Protein AF-A0AAD9J696-F1 (afdb_monomer_lite)

Organism: NCBI:txid53620

InterPro domains:
  IPR011042 Six-bladed beta-propeller, TolB-like [G3DSA:2.120.10.30] (118-159)
  IPR026823 Complement Clr-like EGF domain [PF12662] (11-29)

Radius of gyration: 20.56 Å; chains: 1; bounding box: 48×26×66 Å

Sequence (159 aa):
MCVSSYGGLPKCVCAAGYQLQVDGRSCVDDGKYPTPMFVYSIGTALCRFPGNLPDMNLNDVTLDTQCFLTNRRAVLALGANIRENTLYFAENATKTISKVKLSRGESPEIIIGGTGVVEDRGIRPRIERSSLDGTGRQVFVLDDLGSPIHLSIDYLTDR

Secondary structure (DSSP, 8-state):
-EEE-TTS-EEE-PPTTEEE-TTSS-EEE-SBPPSSEEEEEETTEEEEEETTGGGS-GGG--HHHHEEE-S-S-EEEEEEETTTTEEEEEETTTTEEEEEESBTT---EEEE------SSS-SS--EEE--TTS-S-EEEE-SS-S--------TT---

Structure (mmCIF, N/CA/C/O backbone):
data_AF-A0AAD9J696-F1
#
_entry.id   AF-A0AAD9J696-F1
#
loop_
_atom_site.group_PDB
_atom_site.id
_atom_site.type_symbol
_atom_site.label_atom_id
_atom_site.label_alt_id
_atom_site.label_comp_id
_atom_site.label_asym_id
_atom_site.label_entity_id
_atom_site.label_seq_id
_atom_site.pdbx_PDB_ins_code
_atom_site.Cartn_x
_atom_site.Cartn_y
_atom_site.Cartn_z
_atom_site.occupancy
_atom_site.B_iso_or_equiv
_atom_site.auth_seq_id
_atom_site.auth_comp_id
_atom_site.auth_asym_id
_atom_site.auth_atom_id
_atom_site.pdbx_PDB_model_num
ATOM 1 N N . MET A 1 1 ? 14.526 -3.611 -23.878 1.00 86.81 1 MET A N 1
ATOM 2 C CA . MET A 1 1 ? 14.926 -4.946 -24.390 1.00 86.81 1 MET A CA 1
ATOM 3 C C . MET A 1 1 ? 14.518 -5.074 -25.855 1.00 86.81 1 MET A C 1
ATOM 5 O O . MET A 1 1 ? 13.557 -4.430 -26.255 1.00 86.81 1 MET A O 1
ATOM 9 N N . CYS A 1 2 ? 15.255 -5.838 -26.664 1.00 89.69 2 CYS A N 1
ATOM 10 C CA . CYS A 1 2 ? 14.939 -6.067 -28.079 1.00 89.69 2 CYS A CA 1
ATOM 11 C C . CYS A 1 2 ? 14.346 -7.468 -28.243 1.00 89.69 2 CYS A C 1
ATOM 13 O O . CYS A 1 2 ? 14.911 -8.427 -27.722 1.00 89.69 2 CYS A O 1
ATOM 15 N N . VAL A 1 3 ? 13.213 -7.577 -28.932 1.00 91.81 3 VAL A N 1
ATOM 16 C CA . VAL A 1 3 ? 12.521 -8.843 -29.195 1.00 91.81 3 VAL A CA 1
ATOM 17 C C . VAL A 1 3 ? 12.201 -8.971 -30.680 1.00 91.81 3 VAL A C 1
ATOM 19 O O . VAL A 1 3 ? 11.944 -7.978 -31.363 1.00 91.81 3 VAL A O 1
ATOM 22 N N . SER A 1 4 ? 12.205 -10.200 -31.183 1.00 88.06 4 SER A N 1
ATOM 23 C CA . SER A 1 4 ? 11.824 -10.499 -32.563 1.00 88.06 4 SER A CA 1
ATOM 24 C C . SER A 1 4 ? 10.301 -10.483 -32.697 1.00 88.06 4 SER A C 1
ATOM 26 O O . SER A 1 4 ? 9.604 -11.171 -31.953 1.00 88.06 4 SER A O 1
ATOM 28 N N . SER A 1 5 ? 9.770 -9.697 -33.634 1.00 84.44 5 SER A N 1
ATOM 29 C CA . SER A 1 5 ? 8.338 -9.699 -33.968 1.00 84.44 5 SER A CA 1
ATOM 30 C C . SER A 1 5 ? 7.999 -10.820 -34.964 1.00 84.44 5 SER A C 1
ATOM 32 O O . SER A 1 5 ? 8.883 -11.315 -35.660 1.00 84.44 5 SER A O 1
ATOM 34 N N . TYR A 1 6 ? 6.714 -11.172 -35.104 1.00 78.56 6 TYR A N 1
ATOM 35 C CA . TYR A 1 6 ? 6.216 -12.192 -36.049 1.00 78.56 6 TYR A CA 1
ATOM 36 C C . TYR A 1 6 ? 6.631 -11.951 -37.517 1.00 78.56 6 TYR A C 1
ATOM 38 O O . TYR A 1 6 ? 6.648 -12.887 -38.307 1.00 78.56 6 TYR A O 1
ATOM 46 N N . GLY A 1 7 ? 7.002 -10.718 -37.882 1.00 80.38 7 GLY A N 1
ATOM 47 C CA . GLY A 1 7 ? 7.526 -10.362 -39.208 1.00 80.38 7 GLY A CA 1
ATOM 48 C C . GLY A 1 7 ? 9.054 -10.421 -39.352 1.00 80.38 7 GLY A C 1
ATOM 49 O O . GLY A 1 7 ? 9.579 -9.895 -40.326 1.00 80.38 7 GLY A O 1
ATOM 50 N N . GLY A 1 8 ? 9.787 -10.959 -38.370 1.00 82.12 8 GLY A N 1
ATOM 51 C CA . GLY A 1 8 ? 11.255 -11.062 -38.389 1.00 82.12 8 GLY A CA 1
ATOM 52 C C . GLY A 1 8 ? 12.011 -9.756 -38.109 1.00 82.12 8 GLY A C 1
ATOM 53 O O . GLY A 1 8 ? 13.226 -9.777 -37.929 1.00 82.12 8 GLY A O 1
ATOM 54 N N . LEU A 1 9 ? 11.311 -8.620 -38.025 1.00 85.62 9 LEU A N 1
ATOM 55 C CA . LEU A 1 9 ? 11.912 -7.334 -37.674 1.00 85.62 9 LEU A CA 1
ATOM 56 C C . LEU A 1 9 ? 12.089 -7.194 -36.150 1.00 85.62 9 LEU A C 1
ATOM 58 O O . LEU A 1 9 ? 11.182 -7.565 -35.389 1.00 85.62 9 LEU A O 1
ATOM 62 N N . PRO A 1 10 ? 13.223 -6.633 -35.690 1.00 89.56 10 PRO A N 1
ATOM 63 C CA . PRO A 1 10 ? 13.452 -6.368 -34.276 1.00 89.56 10 PRO A CA 1
ATOM 64 C C . PRO A 1 10 ? 12.546 -5.236 -33.778 1.00 89.56 10 PRO A C 1
ATOM 66 O O . PRO A 1 10 ? 12.386 -4.211 -34.441 1.00 89.56 10 PRO A O 1
ATOM 69 N N . LYS A 1 11 ? 11.977 -5.403 -32.581 1.00 91.75 11 LYS A N 1
ATOM 70 C CA . LYS A 1 11 ? 11.170 -4.391 -31.891 1.00 91.75 11 LYS A CA 1
ATOM 71 C C . LYS A 1 11 ? 11.678 -4.195 -30.467 1.00 91.75 11 LYS A C 1
ATOM 73 O O . LYS A 1 11 ? 11.946 -5.162 -29.756 1.00 91.75 11 LYS A O 1
ATOM 78 N N . CYS A 1 12 ? 11.767 -2.946 -30.019 1.00 92.62 12 CYS A N 1
ATOM 79 C CA . CYS A 1 12 ? 12.036 -2.660 -28.616 1.00 92.62 12 CYS A CA 1
ATOM 80 C C . CYS A 1 12 ? 10.760 -2.801 -27.781 1.00 92.62 12 CYS A C 1
ATOM 82 O O . CYS A 1 12 ? 9.686 -2.335 -28.162 1.00 92.62 12 CYS A O 1
ATOM 84 N N . VAL A 1 13 ? 10.897 -3.429 -26.620 1.00 92.38 13 VAL A N 1
ATOM 85 C CA . VAL A 1 13 ? 9.881 -3.467 -25.566 1.00 92.38 13 VAL A CA 1
ATOM 86 C C . VAL A 1 13 ? 10.529 -3.079 -24.239 1.00 92.38 13 VAL A C 1
ATOM 88 O O . VAL A 1 13 ? 11.746 -3.219 -24.066 1.00 92.38 13 VAL A O 1
ATOM 91 N N . CYS A 1 14 ? 9.735 -2.544 -23.319 1.00 90.19 14 CYS A N 1
ATOM 92 C CA . CYS A 1 14 ? 10.196 -2.106 -22.006 1.00 90.19 14 CYS A CA 1
ATOM 93 C C . CYS A 1 14 ? 9.825 -3.127 -20.932 1.00 90.19 14 CYS A C 1
ATOM 95 O O . CYS A 1 14 ? 8.871 -3.888 -21.092 1.00 90.19 14 CYS A O 1
ATOM 97 N N . ALA A 1 15 ? 10.602 -3.149 -19.849 1.00 83.31 15 ALA A N 1
ATOM 98 C CA . ALA A 1 15 ? 10.244 -3.913 -18.663 1.00 83.31 15 ALA A CA 1
ATOM 99 C C . ALA A 1 15 ? 8.961 -3.346 -18.031 1.00 83.31 15 ALA A C 1
ATOM 101 O O . ALA A 1 15 ? 8.590 -2.198 -18.277 1.00 83.31 15 ALA A O 1
ATOM 102 N N . ALA A 1 16 ? 8.291 -4.142 -17.199 1.00 82.06 16 ALA A N 1
ATOM 103 C CA . ALA A 1 16 ? 7.127 -3.668 -16.461 1.00 82.06 16 ALA A CA 1
ATOM 104 C C . ALA A 1 16 ? 7.486 -2.439 -15.598 1.00 82.06 16 ALA A C 1
ATOM 106 O O . ALA A 1 16 ? 8.536 -2.417 -14.955 1.00 82.06 16 ALA A O 1
ATOM 107 N N . GLY A 1 17 ? 6.615 -1.426 -15.588 1.00 82.69 17 GLY A N 1
ATOM 108 C CA . GLY A 1 17 ? 6.878 -0.132 -14.941 1.00 82.69 17 GLY A CA 1
ATOM 109 C C . GLY A 1 17 ? 7.664 0.866 -15.805 1.00 82.69 17 GLY A C 1
ATOM 110 O O . GLY A 1 17 ? 8.156 1.869 -15.297 1.00 82.69 17 GLY A O 1
ATOM 111 N N . TYR A 1 18 ? 7.832 0.584 -17.101 1.00 89.31 18 TYR A N 1
ATOM 112 C CA . TYR A 1 18 ? 8.473 1.486 -18.053 1.00 89.31 18 TYR A CA 1
ATOM 113 C C . TYR A 1 18 ? 7.667 1.583 -19.351 1.00 89.31 18 TYR A C 1
ATOM 115 O O . TYR A 1 18 ? 7.145 0.588 -19.856 1.00 89.31 18 TYR A O 1
ATOM 123 N N . GLN A 1 19 ? 7.629 2.777 -19.938 1.00 93.12 19 GLN A N 1
ATOM 124 C CA . GLN A 1 19 ? 6.976 3.056 -21.214 1.00 93.12 19 GLN A CA 1
ATOM 125 C C . GLN A 1 19 ? 7.987 3.367 -22.315 1.00 93.12 19 GLN A C 1
ATOM 127 O O . GLN A 1 19 ? 8.931 4.137 -22.118 1.00 93.12 19 GLN A O 1
ATOM 132 N N . LEU A 1 20 ? 7.760 2.762 -23.486 1.00 93.94 20 LEU A N 1
ATOM 133 C CA . LEU A 1 20 ? 8.555 3.006 -24.683 1.00 93.94 20 LEU A CA 1
ATOM 134 C C . LEU A 1 20 ? 8.235 4.399 -25.220 1.00 93.94 20 LEU A C 1
ATOM 136 O O . LEU A 1 20 ? 7.078 4.723 -25.484 1.00 93.94 20 LEU A O 1
ATOM 140 N N . GLN A 1 21 ? 9.270 5.207 -25.377 1.00 94.88 21 GLN A N 1
ATOM 141 C CA . GLN A 1 21 ? 9.184 6.546 -25.930 1.00 94.88 21 GLN A CA 1
ATOM 142 C C . GLN A 1 21 ? 8.896 6.508 -27.435 1.00 94.88 21 GLN A C 1
ATOM 144 O O . GLN A 1 21 ? 9.006 5.477 -28.102 1.00 94.88 21 GLN A O 1
ATOM 149 N N . VAL A 1 22 ? 8.540 7.672 -27.983 1.00 94.56 22 VAL A N 1
ATOM 150 C CA . VAL A 1 22 ? 8.184 7.848 -29.403 1.00 94.56 22 VAL A CA 1
ATOM 151 C C . VAL A 1 22 ? 9.340 7.481 -30.344 1.00 94.56 22 VAL A C 1
ATOM 153 O O . VAL A 1 22 ? 9.110 7.093 -31.486 1.00 94.56 22 VAL A O 1
ATOM 156 N N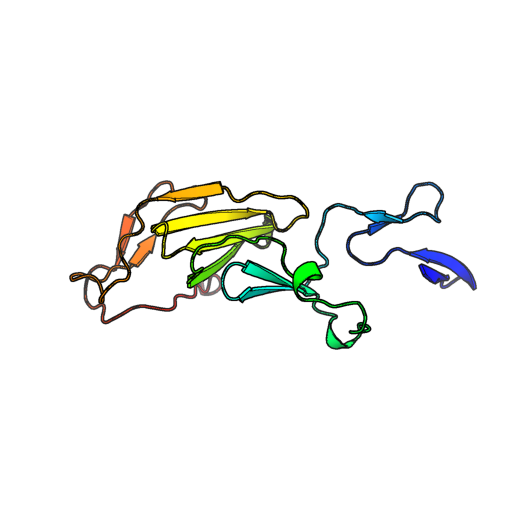 . ASP A 1 23 ? 10.581 7.534 -29.856 1.00 93.44 23 ASP A N 1
ATOM 157 C CA . ASP A 1 23 ? 11.773 7.095 -30.590 1.00 93.44 23 ASP A CA 1
ATOM 158 C C . ASP A 1 23 ? 11.823 5.574 -30.846 1.00 93.44 23 ASP A C 1
ATOM 160 O O . ASP A 1 23 ? 12.682 5.090 -31.586 1.00 93.44 23 ASP A O 1
ATOM 164 N N . GLY A 1 24 ? 10.915 4.811 -30.228 1.00 91.50 24 GLY A N 1
ATOM 165 C CA . GLY A 1 24 ? 10.818 3.366 -30.358 1.00 91.50 24 GLY A CA 1
ATOM 166 C C . GLY A 1 24 ? 12.000 2.610 -29.754 1.00 91.50 24 GLY A C 1
ATOM 167 O O . GLY A 1 24 ? 12.189 1.444 -30.097 1.00 91.50 24 GLY A O 1
ATOM 168 N N . ARG A 1 25 ? 12.812 3.246 -28.898 1.00 91.69 25 ARG A N 1
ATOM 169 C CA . ARG A 1 25 ? 14.053 2.672 -28.345 1.00 91.69 25 ARG A CA 1
ATOM 170 C C . ARG A 1 25 ? 14.263 2.976 -26.864 1.00 91.69 25 ARG A C 1
ATOM 172 O O . ARG A 1 25 ? 14.788 2.117 -26.156 1.00 91.69 25 ARG A O 1
ATOM 179 N N . SER A 1 26 ? 13.859 4.152 -26.396 1.00 94.19 26 SER A N 1
ATOM 180 C CA . SER A 1 26 ? 14.078 4.587 -25.017 1.00 94.19 26 SER A CA 1
ATOM 181 C C . SER A 1 26 ? 12.920 4.172 -24.117 1.00 94.19 26 SER A C 1
ATOM 183 O O . SER A 1 26 ? 11.757 4.330 -24.472 1.00 94.19 26 SER A O 1
ATOM 185 N N . CYS A 1 27 ? 13.236 3.656 -22.932 1.00 93.62 27 CYS A N 1
ATOM 186 C CA . CYS A 1 27 ? 12.254 3.304 -21.910 1.00 93.62 27 CYS A CA 1
ATOM 187 C C . CYS A 1 27 ? 12.336 4.314 -20.767 1.00 93.62 27 CYS A C 1
ATOM 189 O O . CYS A 1 27 ? 13.421 4.543 -20.236 1.00 93.62 27 CYS A O 1
ATOM 191 N N . VAL A 1 28 ? 11.203 4.892 -20.374 1.00 93.50 28 VAL A N 1
ATOM 192 C CA . VAL A 1 28 ? 11.112 5.835 -19.247 1.00 93.50 28 VAL A CA 1
ATOM 193 C C . VAL A 1 28 ? 10.220 5.236 -18.170 1.00 93.50 28 VAL A C 1
ATOM 195 O O . VAL A 1 28 ? 9.236 4.579 -18.503 1.00 93.50 28 VAL A O 1
ATOM 198 N N . ASP A 1 29 ? 10.598 5.417 -16.904 1.00 89.56 29 ASP A N 1
ATOM 199 C CA . ASP A 1 29 ? 9.808 4.965 -15.753 1.00 89.56 29 ASP A CA 1
ATOM 200 C C . ASP A 1 29 ? 8.408 5.588 -15.832 1.00 89.56 29 ASP A C 1
ATOM 202 O O . ASP A 1 29 ? 8.269 6.801 -15.996 1.00 89.56 29 ASP A O 1
ATOM 206 N N . ASP A 1 30 ? 7.372 4.755 -15.770 1.00 89.88 30 ASP A N 1
ATOM 207 C CA . ASP A 1 30 ? 5.983 5.208 -15.866 1.00 89.88 30 ASP A CA 1
ATOM 208 C C . ASP A 1 30 ? 5.365 5.549 -14.499 1.00 89.88 30 ASP A C 1
ATOM 210 O O . ASP A 1 30 ? 4.170 5.841 -14.404 1.00 89.88 30 ASP A O 1
ATOM 214 N N . GLY A 1 31 ? 6.180 5.504 -13.441 1.00 89.38 31 GLY A N 1
ATOM 215 C CA . GLY A 1 31 ? 5.803 5.752 -12.058 1.00 89.38 31 GLY A CA 1
ATOM 216 C C . GLY A 1 31 ? 5.041 4.597 -11.413 1.00 89.38 31 GLY A C 1
ATOM 217 O O . GLY A 1 31 ? 4.700 4.683 -10.232 1.00 89.38 31 GLY A O 1
ATOM 218 N N . LYS A 1 32 ? 4.760 3.509 -12.139 1.00 88.94 32 LYS A N 1
ATOM 219 C CA . LYS A 1 32 ? 3.910 2.418 -11.658 1.00 88.94 32 LYS A CA 1
ATOM 220 C C . LYS A 1 32 ? 4.736 1.234 -11.200 1.00 88.94 32 LYS A C 1
ATOM 222 O O . LYS A 1 32 ? 5.829 0.939 -11.687 1.00 88.94 32 LYS A O 1
ATOM 227 N N . TYR A 1 33 ? 4.169 0.501 -10.253 1.00 89.25 33 TYR A N 1
ATOM 228 C CA . TYR A 1 33 ? 4.707 -0.796 -9.892 1.00 89.25 33 TYR A CA 1
ATOM 229 C C . TYR A 1 33 ? 4.225 -1.879 -10.868 1.00 89.25 33 TYR A C 1
ATOM 231 O O . TYR A 1 33 ? 3.051 -1.887 -11.245 1.00 89.25 33 TYR A O 1
ATOM 239 N N . PRO A 1 34 ? 5.110 -2.812 -11.270 1.00 86.12 34 PRO A N 1
ATOM 240 C CA . PRO A 1 34 ? 4.720 -4.012 -11.999 1.00 86.12 34 PRO A CA 1
ATOM 241 C C . PRO A 1 34 ? 3.591 -4.765 -11.294 1.00 86.12 34 PRO A C 1
ATOM 243 O O . PRO A 1 34 ? 3.653 -4.974 -10.082 1.00 86.12 34 PRO A O 1
ATOM 246 N N . THR A 1 35 ? 2.597 -5.212 -12.060 1.00 86.81 35 THR A N 1
ATOM 247 C CA . THR A 1 35 ? 1.505 -6.068 -11.581 1.00 86.81 35 THR A CA 1
ATOM 248 C C . THR A 1 35 ? 1.539 -7.420 -12.309 1.00 86.81 35 THR A C 1
ATOM 250 O O . THR A 1 35 ? 1.905 -7.455 -13.486 1.00 86.81 35 THR A O 1
ATOM 253 N N . PRO A 1 36 ? 1.183 -8.538 -11.645 1.00 89.56 36 PRO A N 1
ATOM 254 C CA . PRO A 1 36 ? 0.797 -8.642 -10.234 1.00 89.56 36 PRO A CA 1
ATOM 255 C C . PRO A 1 36 ? 1.992 -8.460 -9.281 1.00 89.56 36 PRO A C 1
ATOM 257 O O . PRO A 1 36 ? 3.147 -8.613 -9.674 1.00 89.56 36 PRO A O 1
ATOM 260 N N . MET A 1 37 ? 1.715 -8.125 -8.020 1.00 89.88 37 MET A N 1
ATOM 261 C CA . MET A 1 37 ? 2.725 -7.950 -6.972 1.00 89.88 37 MET A CA 1
ATOM 262 C C . MET A 1 37 ? 2.208 -8.447 -5.627 1.00 89.88 37 MET A C 1
ATOM 264 O O . MET A 1 37 ? 1.007 -8.399 -5.361 1.00 89.88 37 MET A O 1
ATOM 268 N N . PHE A 1 38 ? 3.128 -8.887 -4.776 1.00 91.88 38 PHE A N 1
ATOM 269 C CA . PHE A 1 38 ? 2.856 -9.210 -3.383 1.00 91.88 38 PHE A CA 1
ATOM 270 C C . PHE A 1 38 ? 3.335 -8.057 -2.505 1.00 91.88 38 PHE A C 1
ATOM 272 O O . PHE A 1 38 ? 4.475 -7.613 -2.647 1.00 91.88 38 PHE A O 1
ATOM 279 N N . VAL A 1 39 ? 2.470 -7.568 -1.617 1.00 95.12 39 VAL A N 1
ATOM 280 C CA . VAL A 1 39 ? 2.780 -6.491 -0.668 1.00 95.12 39 VAL A CA 1
ATOM 281 C C . VAL A 1 39 ? 2.810 -7.069 0.735 1.00 95.12 39 VAL A C 1
ATOM 283 O O . VAL A 1 39 ? 1.902 -7.798 1.127 1.00 95.12 39 VAL A O 1
ATOM 286 N N . TYR A 1 40 ? 3.839 -6.719 1.496 1.00 94.31 40 TYR A N 1
ATOM 287 C CA . TYR A 1 40 ? 4.016 -7.169 2.867 1.00 94.31 40 TYR A CA 1
ATOM 288 C C . TYR A 1 40 ? 4.577 -6.059 3.747 1.00 94.31 40 TYR A C 1
ATOM 290 O O . TYR A 1 40 ? 5.208 -5.110 3.280 1.00 94.31 40 TYR A O 1
ATOM 298 N N . SER A 1 41 ? 4.345 -6.191 5.046 1.00 94.06 41 SER A N 1
ATOM 299 C CA . SER A 1 41 ? 4.959 -5.359 6.073 1.00 94.06 41 SER A CA 1
ATOM 300 C C . SER A 1 41 ? 6.120 -6.104 6.724 1.00 94.06 41 SER A C 1
ATOM 302 O O . SER A 1 41 ? 5.977 -7.273 7.081 1.00 94.06 41 SER A O 1
ATOM 304 N N . ILE A 1 42 ? 7.247 -5.427 6.930 1.00 91.44 42 ILE A N 1
ATOM 305 C CA . ILE A 1 42 ? 8.400 -5.960 7.662 1.00 91.44 42 ILE A CA 1
ATOM 306 C C . ILE A 1 42 ? 8.991 -4.870 8.555 1.00 91.44 42 ILE A C 1
ATOM 308 O O . ILE A 1 42 ? 9.356 -3.795 8.083 1.00 91.44 42 ILE A O 1
ATOM 312 N N . GLY A 1 43 ? 9.065 -5.131 9.862 1.00 89.00 43 GLY A N 1
ATOM 313 C CA . GLY A 1 43 ? 9.574 -4.172 10.845 1.00 89.00 43 GLY A CA 1
ATOM 314 C C . GLY A 1 43 ? 8.864 -2.814 10.766 1.00 89.00 43 GLY A C 1
ATOM 315 O O . GLY A 1 43 ? 7.710 -2.675 11.168 1.00 89.00 43 GLY A O 1
ATOM 316 N N . THR A 1 44 ? 9.569 -1.811 10.242 1.00 91.44 44 THR A N 1
ATOM 317 C CA . THR A 1 44 ? 9.107 -0.422 10.079 1.00 91.44 44 THR A CA 1
ATOM 318 C C . THR A 1 44 ? 8.870 -0.034 8.616 1.00 91.44 44 THR A C 1
ATOM 320 O O . THR A 1 44 ? 8.850 1.153 8.280 1.00 91.44 44 THR A O 1
ATOM 323 N N . ALA A 1 45 ? 8.693 -1.012 7.726 1.00 93.19 45 ALA A N 1
ATOM 324 C CA . ALA A 1 45 ? 8.547 -0.780 6.297 1.00 93.19 45 ALA A CA 1
ATOM 325 C C . ALA A 1 45 ? 7.384 -1.562 5.670 1.00 93.19 45 ALA A C 1
ATOM 327 O O . ALA A 1 45 ? 7.001 -2.639 6.132 1.00 93.19 45 ALA A O 1
ATOM 328 N N . LEU A 1 46 ? 6.843 -1.001 4.587 1.00 95.44 46 LEU A N 1
ATOM 329 C CA . LEU A 1 46 ? 6.003 -1.695 3.618 1.00 95.44 46 LEU A CA 1
ATOM 330 C C . LEU A 1 46 ? 6.807 -1.926 2.352 1.00 95.44 46 LEU A C 1
ATOM 332 O O . LEU A 1 46 ? 7.402 -1.002 1.786 1.00 95.44 46 LEU A O 1
ATOM 336 N N . CYS A 1 47 ? 6.811 -3.177 1.925 1.00 94.31 47 CYS A N 1
ATOM 337 C CA . CYS A 1 47 ? 7.653 -3.652 0.853 1.00 94.31 47 CYS A CA 1
ATOM 338 C C . CYS A 1 47 ? 6.854 -4.525 -0.099 1.00 94.31 47 CYS A C 1
ATOM 340 O O . CYS A 1 47 ? 5.726 -4.943 0.179 1.00 94.31 47 CYS A O 1
ATOM 342 N N . ARG A 1 48 ? 7.431 -4.744 -1.274 1.00 92.69 48 ARG A N 1
ATOM 343 C CA . ARG A 1 48 ? 6.805 -5.516 -2.333 1.00 92.69 48 ARG A CA 1
ATOM 344 C C . ARG A 1 48 ? 7.819 -6.346 -3.092 1.00 92.69 48 ARG A C 1
ATOM 346 O O . ARG A 1 48 ? 8.971 -5.951 -3.239 1.00 92.69 48 ARG A O 1
ATOM 353 N N . PHE A 1 49 ? 7.341 -7.416 -3.704 1.00 89.44 49 PHE A N 1
ATOM 354 C CA . PHE A 1 49 ? 8.040 -8.051 -4.813 1.00 89.44 49 PHE A CA 1
ATOM 355 C C . PHE A 1 49 ? 7.064 -8.320 -5.967 1.00 89.44 49 PHE A C 1
ATOM 357 O O . PHE A 1 49 ? 5.862 -8.491 -5.735 1.00 89.44 49 PHE A O 1
ATOM 364 N N . PRO A 1 50 ? 7.532 -8.289 -7.225 1.00 86.94 50 PRO A N 1
ATOM 365 C CA . PRO A 1 50 ? 6.675 -8.529 -8.378 1.00 86.94 50 PRO A CA 1
ATOM 366 C C . PRO A 1 50 ? 6.378 -10.028 -8.534 1.00 86.94 50 PRO A C 1
ATOM 368 O O . PRO A 1 50 ? 7.143 -10.876 -8.082 1.00 86.94 50 PRO A O 1
ATOM 371 N N . GLY A 1 51 ? 5.272 -10.371 -9.192 1.00 85.25 51 GLY A N 1
ATOM 372 C CA . GLY A 1 51 ? 4.829 -11.761 -9.340 1.00 85.25 51 GLY A CA 1
ATOM 373 C C . GLY A 1 51 ? 5.787 -12.652 -10.137 1.00 85.25 51 GLY A C 1
ATOM 374 O O . GLY A 1 51 ? 5.781 -13.862 -9.948 1.00 85.25 51 GLY A O 1
ATOM 375 N N . ASN A 1 52 ? 6.644 -12.062 -10.972 1.00 83.88 52 ASN A N 1
ATOM 376 C CA . ASN A 1 52 ? 7.689 -12.766 -11.713 1.00 83.88 52 ASN A CA 1
ATOM 377 C C . ASN A 1 52 ? 9.009 -12.892 -10.931 1.00 83.88 52 ASN A C 1
ATOM 379 O O . ASN A 1 52 ? 10.027 -13.206 -11.536 1.00 83.88 52 ASN A O 1
ATOM 383 N N . LEU A 1 53 ? 9.026 -12.642 -9.612 1.00 83.75 53 LEU A N 1
ATOM 384 C CA . LEU A 1 53 ? 10.223 -12.800 -8.773 1.00 83.75 53 LEU A CA 1
ATOM 385 C C . LEU A 1 53 ? 10.984 -14.122 -8.997 1.00 83.75 53 LEU A C 1
ATOM 387 O O . LEU A 1 53 ? 12.209 -14.044 -9.059 1.00 83.75 53 LEU A O 1
ATOM 391 N N . PRO A 1 54 ? 10.332 -15.291 -9.176 1.00 84.12 54 PRO A N 1
ATOM 392 C CA . PRO A 1 54 ? 11.043 -16.543 -9.456 1.00 84.12 54 PRO A CA 1
ATOM 393 C C . PRO A 1 54 ? 11.868 -16.537 -10.752 1.00 84.12 54 PRO A C 1
ATOM 395 O O . PRO A 1 54 ? 12.842 -17.276 -10.849 1.00 84.12 54 PRO A O 1
ATOM 398 N N . ASP A 1 55 ? 11.501 -15.696 -11.723 1.00 84.06 55 ASP A N 1
ATOM 399 C CA . ASP A 1 55 ? 12.160 -15.588 -13.030 1.00 84.06 55 ASP A CA 1
ATOM 400 C C . ASP A 1 55 ? 13.188 -14.443 -13.079 1.00 84.06 55 ASP A C 1
ATOM 402 O O . ASP A 1 55 ? 13.853 -14.233 -14.097 1.00 84.06 55 ASP A O 1
ATOM 406 N N . MET A 1 56 ? 13.295 -13.651 -12.007 1.00 78.12 56 MET A N 1
ATOM 407 C CA . MET A 1 56 ? 14.201 -12.508 -11.946 1.00 78.12 56 MET A CA 1
ATOM 408 C C . MET A 1 56 ? 15.576 -12.902 -11.413 1.00 78.12 56 MET A C 1
ATOM 410 O O . MET A 1 56 ? 15.720 -13.735 -10.520 1.00 78.12 56 MET A O 1
ATOM 414 N N . ASN A 1 57 ? 16.604 -12.219 -11.914 1.00 79.75 57 ASN A N 1
ATOM 415 C CA . ASN A 1 57 ? 17.929 -12.283 -11.318 1.00 79.75 57 ASN A CA 1
ATOM 416 C C . ASN A 1 57 ? 17.905 -11.606 -9.935 1.00 79.75 57 ASN A C 1
ATOM 418 O O . ASN A 1 57 ? 17.640 -10.409 -9.832 1.00 79.75 57 ASN A O 1
ATOM 422 N N . LEU A 1 58 ? 18.186 -12.374 -8.881 1.00 80.12 58 LEU A N 1
ATOM 423 C CA . LEU A 1 58 ? 18.144 -11.901 -7.494 1.00 80.12 58 LEU A CA 1
ATOM 424 C C . LEU A 1 58 ? 19.333 -11.010 -7.106 1.00 80.12 58 LEU A C 1
ATOM 426 O O . LEU A 1 58 ? 19.301 -10.411 -6.036 1.00 80.12 58 LEU A O 1
ATOM 430 N N . ASN A 1 59 ? 20.355 -10.883 -7.959 1.00 78.75 59 ASN A N 1
ATOM 431 C CA . ASN A 1 59 ? 21.537 -10.069 -7.661 1.00 78.75 59 ASN A CA 1
ATOM 432 C C . ASN A 1 59 ? 21.208 -8.579 -7.462 1.00 78.75 59 ASN A C 1
ATOM 434 O O . ASN A 1 59 ? 21.890 -7.911 -6.689 1.00 78.75 59 ASN A O 1
ATOM 438 N N . ASP A 1 60 ? 20.147 -8.084 -8.107 1.00 68.38 60 ASP A N 1
ATOM 439 C CA . ASP A 1 60 ? 19.707 -6.684 -8.020 1.00 68.38 60 ASP A CA 1
ATOM 440 C C . ASP A 1 60 ? 18.495 -6.494 -7.090 1.00 68.38 60 ASP A C 1
ATOM 442 O O . ASP A 1 60 ? 17.910 -5.411 -7.025 1.00 68.38 60 ASP A O 1
ATOM 446 N N . VAL A 1 61 ? 18.084 -7.545 -6.372 1.00 76.25 61 VAL A N 1
ATOM 447 C CA . VAL A 1 61 ? 16.912 -7.513 -5.492 1.00 76.25 61 VAL A CA 1
ATOM 448 C C . VAL A 1 61 ? 17.370 -7.366 -4.045 1.00 76.25 61 VAL A C 1
ATOM 450 O O . VAL A 1 61 ? 17.662 -8.342 -3.358 1.00 76.25 61 VAL A O 1
ATOM 453 N N . THR A 1 62 ? 17.406 -6.124 -3.564 1.00 79.75 62 THR A N 1
ATOM 454 C CA . THR A 1 62 ? 17.678 -5.809 -2.152 1.00 79.75 62 THR A CA 1
ATOM 455 C C . THR A 1 62 ? 16.408 -5.370 -1.431 1.00 79.75 62 THR A C 1
ATOM 457 O O . THR A 1 62 ? 15.451 -4.906 -2.056 1.00 79.75 62 THR A O 1
ATOM 460 N N . LEU A 1 63 ? 16.402 -5.457 -0.098 1.00 77.00 63 LEU A N 1
ATOM 461 C CA . LEU A 1 63 ? 15.271 -5.000 0.714 1.00 77.00 63 LEU A 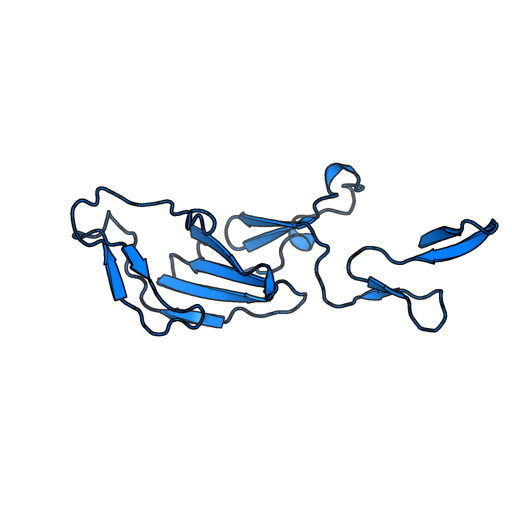CA 1
ATOM 462 C C . LEU A 1 63 ? 14.944 -3.517 0.448 1.00 77.00 63 LEU A C 1
ATOM 464 O O . LEU A 1 63 ? 13.779 -3.162 0.294 1.00 77.00 63 LEU A O 1
ATOM 468 N N . ASP A 1 64 ? 15.963 -2.672 0.278 1.00 78.38 64 ASP A N 1
ATOM 469 C CA . ASP A 1 64 ? 15.788 -1.242 -0.008 1.00 78.38 64 ASP A CA 1
ATOM 470 C C . ASP A 1 64 ? 15.104 -0.989 -1.358 1.00 78.38 64 ASP A C 1
ATOM 472 O O . ASP A 1 64 ? 14.305 -0.066 -1.488 1.00 78.38 64 ASP A O 1
ATOM 476 N N . THR A 1 65 ? 15.359 -1.835 -2.364 1.00 81.44 65 THR A N 1
ATOM 477 C CA . THR A 1 65 ? 14.679 -1.736 -3.671 1.00 81.44 65 THR A CA 1
ATOM 478 C C . THR A 1 65 ? 13.231 -2.234 -3.637 1.00 81.44 65 THR A C 1
ATOM 480 O O . THR A 1 65 ? 12.422 -1.866 -4.494 1.00 81.44 65 THR A O 1
ATOM 483 N N . GLN A 1 66 ? 12.889 -3.066 -2.650 1.00 88.25 66 GLN A N 1
ATOM 484 C CA . GLN A 1 66 ? 11.556 -3.638 -2.463 1.00 88.25 66 GLN A CA 1
ATOM 485 C C . GLN A 1 66 ? 10.652 -2.748 -1.607 1.00 88.25 66 GLN A C 1
ATOM 487 O O . GLN A 1 66 ? 9.432 -2.744 -1.796 1.00 88.25 66 GLN A O 1
ATOM 492 N N . CYS A 1 67 ? 11.220 -2.013 -0.654 1.00 92.56 67 CYS A N 1
ATOM 493 C CA . CYS A 1 67 ? 10.466 -1.196 0.284 1.00 92.56 67 CYS A CA 1
ATOM 494 C C . CYS A 1 67 ? 10.112 0.166 -0.311 1.00 92.56 67 CYS A C 1
ATOM 496 O O . CYS A 1 67 ? 10.978 0.962 -0.657 1.00 92.56 67 CYS A O 1
ATOM 498 N N . PHE A 1 68 ? 8.813 0.446 -0.421 1.00 93.00 68 PHE A N 1
ATOM 499 C CA . PHE A 1 68 ? 8.310 1.705 -0.981 1.00 93.00 68 PHE A CA 1
ATOM 500 C C . PHE A 1 68 ? 7.870 2.703 0.087 1.00 93.00 68 PHE A C 1
ATOM 502 O O . PHE A 1 68 ? 7.701 3.883 -0.209 1.00 93.00 68 PHE A O 1
ATOM 509 N N . LEU A 1 69 ? 7.691 2.248 1.328 1.00 93.94 69 LEU A N 1
ATOM 510 C CA . LEU A 1 69 ? 7.358 3.119 2.442 1.00 93.94 69 LEU A CA 1
ATOM 511 C C . LEU A 1 69 ? 8.124 2.680 3.685 1.00 93.94 69 LEU A C 1
ATOM 513 O O . LEU A 1 69 ? 7.947 1.564 4.166 1.00 93.94 69 LEU A O 1
ATOM 517 N N . THR A 1 70 ? 8.957 3.566 4.218 1.00 91.69 70 THR A N 1
ATOM 518 C CA . THR A 1 70 ? 9.763 3.331 5.422 1.00 91.69 70 THR A CA 1
ATOM 519 C C . THR A 1 70 ? 9.266 4.193 6.588 1.00 91.69 70 THR A C 1
ATOM 521 O O . THR A 1 70 ? 8.283 4.941 6.473 1.00 91.69 70 THR A O 1
ATOM 524 N N . ASN A 1 71 ? 9.917 4.070 7.749 1.00 90.25 71 ASN A N 1
ATOM 525 C CA . ASN A 1 71 ? 9.590 4.821 8.967 1.00 90.25 71 ASN A CA 1
ATOM 526 C C . ASN A 1 71 ? 8.130 4.649 9.428 1.00 90.25 71 ASN A C 1
ATOM 528 O O . ASN A 1 71 ? 7.517 5.577 9.958 1.00 90.25 71 ASN A O 1
ATOM 532 N N . ARG A 1 72 ? 7.561 3.463 9.200 1.00 90.81 72 ARG A N 1
ATOM 533 C CA . ARG A 1 72 ? 6.254 3.054 9.722 1.00 90.81 72 ARG A CA 1
ATOM 534 C C . ARG A 1 72 ? 6.383 2.538 11.144 1.00 90.81 72 ARG A C 1
ATOM 536 O O . ARG A 1 72 ? 7.431 2.028 11.540 1.00 90.81 72 ARG A O 1
ATOM 543 N N . ARG A 1 73 ? 5.316 2.658 11.927 1.00 83.06 73 ARG A N 1
ATOM 544 C CA . ARG A 1 73 ? 5.337 2.332 13.357 1.00 83.06 73 ARG A CA 1
ATOM 545 C C . ARG A 1 73 ? 4.426 1.146 13.663 1.00 83.06 73 ARG A C 1
ATOM 547 O O . ARG A 1 73 ? 3.315 1.316 14.167 1.00 83.06 73 ARG A O 1
ATOM 554 N N . ALA A 1 74 ? 4.951 -0.048 13.378 1.00 85.38 74 ALA A N 1
ATOM 555 C CA . ALA A 1 74 ? 4.297 -1.342 13.576 1.00 85.38 74 ALA A CA 1
ATOM 556 C C . ALA A 1 74 ? 2.974 -1.462 12.802 1.00 85.38 74 ALA A C 1
ATOM 558 O O . ALA A 1 74 ? 1.882 -1.340 13.364 1.00 85.38 74 ALA A O 1
ATOM 559 N N . VAL A 1 75 ? 3.090 -1.694 11.492 1.00 92.81 75 VAL A N 1
ATOM 560 C CA . VAL A 1 75 ? 1.935 -2.032 10.654 1.00 92.81 75 VAL A CA 1
ATOM 561 C C . VAL A 1 75 ? 1.405 -3.405 11.067 1.00 92.81 75 VAL A C 1
ATOM 563 O O . VAL A 1 75 ? 2.175 -4.358 11.152 1.00 92.81 75 VAL A O 1
ATOM 566 N N . LEU A 1 76 ? 0.102 -3.493 11.331 1.00 91.31 76 LEU A N 1
ATOM 567 C CA . LEU A 1 76 ? -0.556 -4.708 11.825 1.00 91.31 76 LEU A C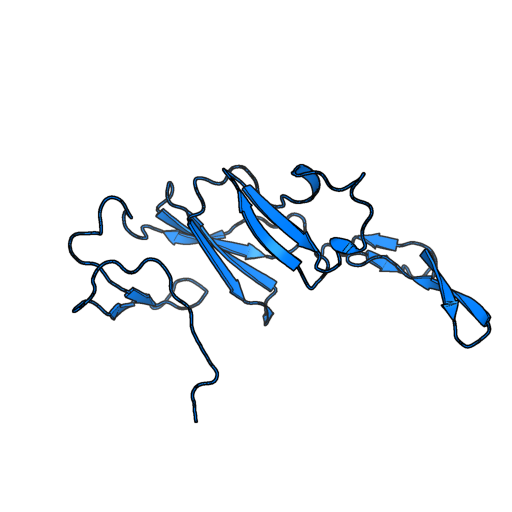A 1
ATOM 568 C C . LEU A 1 76 ? -1.348 -5.447 10.749 1.00 91.31 76 LEU A C 1
ATOM 570 O O . LEU A 1 76 ? -1.433 -6.671 10.766 1.00 91.31 76 LEU A O 1
ATOM 574 N N . ALA A 1 77 ? -1.974 -4.697 9.848 1.00 92.38 77 ALA A N 1
ATOM 575 C CA . ALA A 1 77 ? -2.885 -5.237 8.854 1.00 92.38 77 ALA A CA 1
ATOM 576 C C . ALA A 1 77 ? -2.788 -4.437 7.561 1.00 92.38 77 ALA A C 1
ATOM 578 O O . ALA A 1 77 ? -2.561 -3.225 7.591 1.00 92.38 77 ALA A O 1
ATOM 579 N N . LEU A 1 78 ? -2.995 -5.133 6.445 1.00 95.25 78 LEU A N 1
ATOM 580 C CA . LEU A 1 78 ? -3.018 -4.587 5.096 1.00 95.25 78 LEU A CA 1
ATOM 581 C C . LEU A 1 78 ? -4.347 -4.944 4.428 1.00 95.25 78 LEU A C 1
ATOM 583 O O . LEU A 1 78 ? -4.848 -6.055 4.581 1.00 95.25 78 LEU A O 1
ATOM 587 N N . GLY A 1 79 ? -4.885 -4.015 3.650 1.00 94.75 79 GLY A N 1
ATOM 588 C CA . GLY A 1 79 ? -6.002 -4.230 2.734 1.00 94.75 79 GLY A CA 1
ATOM 589 C C . GLY A 1 79 ? -5.767 -3.431 1.459 1.00 94.75 79 GLY A C 1
ATOM 590 O O . GLY A 1 79 ? -5.016 -2.463 1.472 1.00 94.75 79 GLY A O 1
ATOM 591 N N . ALA A 1 80 ? -6.370 -3.813 0.338 1.00 94.00 80 ALA A N 1
ATOM 592 C CA . ALA A 1 80 ? -6.146 -3.113 -0.925 1.00 94.00 80 ALA A CA 1
ATOM 593 C C . ALA A 1 80 ? -7.444 -2.918 -1.707 1.00 94.00 80 ALA A C 1
ATOM 595 O O . ALA A 1 80 ? -8.251 -3.836 -1.835 1.00 94.00 80 ALA A O 1
ATOM 596 N N . ASN A 1 81 ? -7.599 -1.732 -2.295 1.00 93.94 81 ASN A N 1
ATOM 597 C CA . ASN A 1 81 ? -8.517 -1.505 -3.400 1.00 93.94 81 ASN A CA 1
ATOM 598 C C . ASN A 1 81 ? -7.716 -1.616 -4.702 1.00 93.94 81 ASN A C 1
ATOM 600 O O . ASN A 1 81 ? -7.049 -0.671 -5.124 1.00 93.94 81 ASN A O 1
ATOM 604 N N . ILE A 1 82 ? -7.784 -2.791 -5.327 1.00 89.56 82 ILE A N 1
ATOM 605 C CA . ILE A 1 82 ? -7.018 -3.106 -6.540 1.00 89.56 82 ILE A CA 1
ATOM 606 C C . ILE A 1 82 ? -7.504 -2.275 -7.738 1.00 89.56 82 ILE A C 1
ATOM 608 O O . ILE A 1 82 ? -6.688 -1.884 -8.567 1.00 89.56 82 ILE A O 1
ATOM 612 N N . ARG A 1 83 ? -8.805 -1.942 -7.818 1.00 90.62 83 ARG A N 1
ATOM 613 C CA . ARG A 1 83 ? -9.352 -1.134 -8.929 1.00 90.62 83 ARG A CA 1
ATOM 614 C C . ARG A 1 83 ? -8.768 0.275 -8.940 1.00 90.62 83 ARG A C 1
ATOM 616 O O . ARG A 1 83 ? -8.488 0.814 -10.003 1.00 90.62 83 ARG A O 1
ATOM 623 N N . GLU A 1 84 ? -8.572 0.851 -7.759 1.00 92.56 84 GLU A N 1
ATOM 624 C CA . GLU A 1 84 ? -8.010 2.195 -7.598 1.00 92.56 84 GLU A CA 1
ATOM 625 C C . GLU A 1 84 ? -6.496 2.204 -7.348 1.00 92.56 84 GLU A C 1
ATOM 627 O O . GLU A 1 84 ? -5.915 3.281 -7.194 1.00 92.56 84 GLU A O 1
ATOM 632 N N . ASN A 1 85 ? -5.854 1.032 -7.309 1.00 92.75 85 ASN A N 1
ATOM 633 C CA . ASN A 1 85 ? -4.437 0.866 -6.988 1.00 92.75 85 ASN A CA 1
ATOM 634 C C . ASN A 1 85 ? -4.044 1.524 -5.643 1.00 92.75 85 ASN A C 1
ATOM 636 O O . ASN A 1 85 ? -3.036 2.224 -5.543 1.00 92.75 85 ASN A O 1
ATOM 640 N N . THR A 1 86 ? -4.874 1.334 -4.613 1.00 95.38 86 THR A N 1
ATOM 641 C CA . THR A 1 86 ? -4.703 1.939 -3.280 1.00 95.38 86 THR A CA 1
ATOM 642 C C . THR A 1 86 ? -4.490 0.850 -2.227 1.00 95.38 86 THR A C 1
ATOM 644 O O . THR A 1 86 ? -5.294 -0.076 -2.119 1.00 95.38 86 THR A O 1
ATOM 647 N N . LEU A 1 87 ? -3.440 0.982 -1.419 1.00 96.50 87 LEU A N 1
ATOM 648 C CA . LEU A 1 87 ? -3.185 0.162 -0.236 1.00 96.50 87 LEU A CA 1
ATOM 649 C C . LEU A 1 87 ? -3.693 0.881 1.012 1.00 96.50 87 LEU A C 1
ATOM 651 O O . LEU A 1 87 ? -3.442 2.068 1.183 1.00 96.50 87 LEU A O 1
ATOM 655 N N . TYR A 1 88 ? -4.345 0.146 1.899 1.00 95.75 88 TYR A N 1
ATOM 656 C CA . TYR A 1 88 ? -4.780 0.565 3.224 1.00 95.75 88 TYR A CA 1
ATOM 657 C C . TYR A 1 88 ? -3.999 -0.223 4.265 1.00 95.75 88 TYR A C 1
ATOM 659 O O . TYR A 1 88 ? -3.760 -1.419 4.093 1.00 95.75 88 TYR A O 1
ATOM 667 N N . PHE A 1 89 ? -3.606 0.429 5.349 1.00 94.88 89 PHE A N 1
ATOM 668 C CA . PHE A 1 89 ? -2.838 -0.217 6.399 1.00 94.88 89 PHE A CA 1
ATOM 669 C C . PHE A 1 89 ? -3.155 0.364 7.774 1.00 94.88 89 PHE A C 1
ATOM 671 O O . PHE A 1 89 ? -3.395 1.563 7.918 1.00 94.88 89 PHE A O 1
ATOM 678 N N . ALA A 1 90 ? -3.163 -0.506 8.781 1.00 92.44 90 ALA A N 1
ATOM 679 C CA . ALA A 1 90 ? -3.389 -0.135 10.173 1.00 92.44 90 ALA A CA 1
ATOM 680 C C . ALA A 1 90 ? -2.057 -0.071 10.928 1.00 92.44 90 ALA A C 1
ATOM 682 O O . ALA A 1 90 ? -1.283 -1.029 10.897 1.00 92.44 90 ALA A O 1
ATOM 683 N N . GLU A 1 91 ? -1.799 1.035 11.624 1.00 90.00 91 GLU A N 1
ATOM 684 C CA . GLU A 1 91 ? -0.580 1.245 12.414 1.00 90.00 91 GLU A CA 1
ATOM 685 C C . GLU A 1 91 ? -0.887 1.240 13.914 1.00 90.00 91 GLU A C 1
ATOM 687 O O . GLU A 1 91 ? -1.734 1.995 14.400 1.00 90.00 91 GLU A O 1
ATOM 692 N N . ASN A 1 92 ? -0.163 0.407 14.671 1.00 85.38 92 ASN A N 1
ATOM 693 C CA . ASN A 1 92 ? -0.412 0.257 16.102 1.00 85.38 92 ASN A CA 1
ATOM 694 C C . ASN A 1 92 ? 0.032 1.479 16.909 1.00 85.38 92 ASN A C 1
ATOM 696 O O . ASN A 1 92 ? -0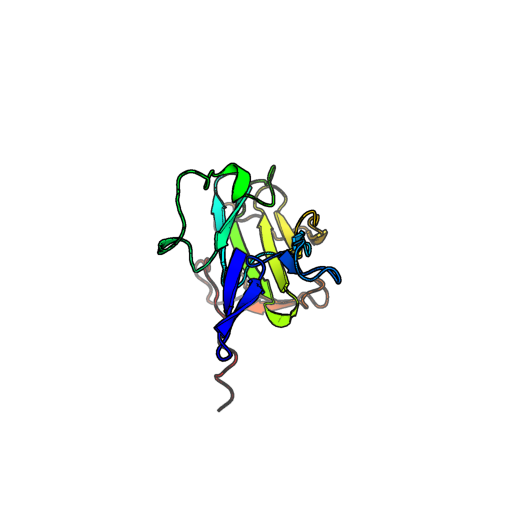.644 1.866 17.853 1.00 85.38 92 ASN A O 1
ATOM 700 N N . ALA A 1 93 ? 1.177 2.083 16.583 1.00 85.50 93 ALA A N 1
ATOM 701 C CA . ALA A 1 93 ? 1.711 3.154 17.424 1.00 85.50 93 ALA A CA 1
ATOM 702 C C . ALA A 1 93 ? 0.909 4.455 17.295 1.00 85.50 93 ALA A C 1
ATOM 704 O O . ALA A 1 93 ? 0.776 5.200 18.260 1.00 85.50 93 ALA A O 1
ATOM 705 N N . THR A 1 94 ? 0.386 4.735 16.101 1.00 86.38 94 THR A N 1
ATOM 706 C CA . THR A 1 94 ? -0.432 5.924 15.824 1.00 86.38 94 THR A CA 1
ATOM 707 C C . THR A 1 94 ? -1.920 5.665 16.031 1.00 86.38 94 THR A C 1
ATOM 709 O O . THR A 1 94 ? -2.680 6.623 16.145 1.00 86.38 94 THR A O 1
ATOM 712 N N . LYS A 1 95 ? -2.340 4.392 16.107 1.00 86.75 95 LYS A N 1
ATOM 713 C CA . LYS A 1 95 ? -3.752 3.982 16.176 1.00 86.75 95 LYS A CA 1
ATOM 714 C C . LYS A 1 95 ? -4.539 4.588 15.008 1.00 86.75 95 LYS A C 1
ATOM 716 O O . LYS A 1 95 ? -5.577 5.225 15.201 1.00 86.75 95 LYS A O 1
ATOM 721 N N . THR A 1 96 ? -3.990 4.454 13.802 1.00 90.44 96 THR A N 1
ATOM 722 C CA . THR A 1 96 ? -4.564 5.005 12.569 1.00 90.44 96 THR A CA 1
ATOM 723 C C . THR A 1 96 ? -4.778 3.921 11.529 1.00 90.44 96 THR A C 1
ATOM 725 O O . THR A 1 96 ? -3.998 2.972 11.440 1.00 90.44 96 THR A O 1
ATOM 728 N N . ILE A 1 97 ? -5.790 4.118 10.688 1.00 93.06 97 ILE A N 1
ATOM 729 C CA . ILE A 1 97 ? -5.845 3.511 9.360 1.00 93.06 97 ILE A CA 1
ATOM 730 C C . ILE A 1 97 ? -5.426 4.587 8.364 1.00 93.06 97 ILE A C 1
ATOM 732 O O . ILE A 1 97 ? -5.988 5.687 8.335 1.00 93.06 97 ILE A O 1
ATOM 736 N N . SER A 1 98 ? -4.438 4.247 7.553 1.00 94.62 98 SER A N 1
ATOM 737 C CA . SER A 1 98 ? -3.868 5.106 6.522 1.00 94.62 98 SER A CA 1
ATOM 738 C C . SER A 1 98 ? -4.029 4.443 5.159 1.00 94.62 98 SER A C 1
ATOM 740 O O . SER A 1 98 ? -4.148 3.220 5.069 1.00 94.62 98 SER A O 1
ATOM 742 N N . LYS A 1 99 ? -4.011 5.238 4.091 1.00 95.50 99 LYS A N 1
ATOM 743 C CA . LYS A 1 99 ? -3.990 4.762 2.705 1.00 95.50 99 LYS A CA 1
ATOM 744 C C . LYS A 1 99 ? -2.792 5.333 1.953 1.00 95.50 99 LYS A C 1
ATOM 746 O O . LYS A 1 99 ? -2.311 6.410 2.285 1.00 95.50 99 LYS A O 1
ATOM 751 N N . VAL A 1 100 ? -2.323 4.636 0.927 1.00 96.06 100 VAL A N 1
ATOM 752 C CA . VAL A 1 100 ? -1.277 5.108 0.010 1.00 96.06 100 VAL A CA 1
ATOM 753 C C . VAL A 1 100 ? -1.519 4.535 -1.383 1.00 96.06 100 VAL A C 1
ATOM 755 O O . VAL A 1 100 ? -1.968 3.394 -1.525 1.00 96.06 100 VAL A O 1
ATOM 758 N N . LYS A 1 101 ? -1.246 5.317 -2.429 1.00 95.38 101 LYS A N 1
ATOM 759 C CA . LYS A 1 101 ? -1.271 4.812 -3.806 1.00 95.38 101 LYS A CA 1
ATOM 760 C C . LYS A 1 101 ? -0.091 3.867 -4.032 1.00 95.38 101 LYS A C 1
ATOM 762 O O . LYS A 1 101 ? 1.025 4.133 -3.602 1.00 95.38 101 LYS A O 1
ATOM 767 N N . LEU A 1 102 ? -0.331 2.754 -4.721 1.00 93.56 102 LEU A N 1
ATOM 768 C CA . LEU A 1 102 ? 0.703 1.783 -5.088 1.00 93.56 102 LEU A CA 1
ATOM 769 C C . LEU A 1 102 ? 1.446 2.243 -6.354 1.00 93.56 102 LEU A C 1
ATOM 771 O O . LEU A 1 102 ? 1.459 1.557 -7.379 1.00 93.56 102 LEU A O 1
ATOM 775 N N . SER A 1 103 ? 2.060 3.419 -6.258 1.00 91.88 103 SER A N 1
ATOM 776 C CA . SER A 1 103 ? 2.894 4.043 -7.286 1.00 91.88 103 SER A CA 1
ATOM 777 C C . SER A 1 103 ? 4.163 4.610 -6.641 1.00 91.88 103 SER A C 1
ATOM 779 O O . SER A 1 103 ? 4.243 4.768 -5.421 1.00 91.88 103 SER A O 1
ATOM 781 N N . ARG A 1 104 ? 5.188 4.890 -7.446 1.00 90.00 104 ARG A N 1
ATOM 782 C CA . ARG A 1 104 ? 6.474 5.406 -6.961 1.00 90.00 104 ARG A CA 1
ATOM 783 C C . ARG A 1 104 ? 6.329 6.833 -6.431 1.00 90.00 104 ARG A C 1
ATOM 785 O O . ARG A 1 104 ? 5.779 7.689 -7.110 1.00 90.00 104 ARG A O 1
ATOM 792 N N . GLY A 1 105 ? 6.902 7.092 -5.254 1.00 89.94 105 GLY A N 1
ATOM 793 C CA . GLY A 1 105 ? 6.977 8.437 -4.666 1.00 89.94 105 GLY A CA 1
ATOM 794 C C . GLY A 1 105 ? 5.706 8.903 -3.953 1.00 89.94 105 GLY A C 1
ATOM 795 O O . GLY A 1 105 ? 5.647 10.045 -3.508 1.00 89.94 105 GLY A O 1
ATOM 796 N N . GLU A 1 106 ? 4.710 8.030 -3.822 1.00 94.56 106 GLU A N 1
ATOM 797 C CA . GLU A 1 106 ? 3.452 8.341 -3.149 1.00 94.56 106 GLU A CA 1
ATOM 798 C C . GLU A 1 106 ? 3.624 8.403 -1.630 1.00 94.56 106 GLU A C 1
ATOM 800 O O . GLU A 1 106 ? 4.353 7.609 -1.026 1.00 94.56 106 GLU A O 1
ATOM 805 N N . SER A 1 107 ? 2.922 9.343 -0.999 1.00 93.94 107 SER A N 1
ATOM 806 C CA . SER A 1 107 ? 2.928 9.518 0.452 1.00 93.94 107 SER A CA 1
ATOM 807 C C . SER A 1 107 ? 1.622 9.012 1.078 1.00 93.94 107 SER A C 1
ATOM 809 O O . SER A 1 107 ? 0.565 9.043 0.443 1.00 93.94 107 SER A O 1
ATOM 811 N N . PRO A 1 108 ? 1.671 8.490 2.316 1.00 94.38 108 PRO A N 1
ATOM 812 C CA . PRO A 1 108 ? 0.480 7.990 2.981 1.00 94.38 108 PRO A CA 1
ATOM 813 C C . PRO A 1 108 ? -0.397 9.126 3.517 1.00 94.38 108 PRO A C 1
ATOM 815 O O . PRO A 1 108 ? 0.094 10.094 4.096 1.00 94.38 108 PRO A O 1
ATOM 818 N N . GLU A 1 109 ? -1.708 8.941 3.410 1.00 93.75 109 GLU A N 1
ATOM 819 C CA . GLU A 1 109 ? -2.746 9.806 3.969 1.00 93.75 109 GLU A CA 1
ATOM 820 C C . GLU A 1 109 ? -3.469 9.065 5.101 1.00 93.75 109 GLU A C 1
ATOM 822 O O . GLU A 1 109 ? -3.877 7.913 4.940 1.00 93.75 109 GLU A O 1
ATOM 827 N N . ILE A 1 110 ? -3.645 9.717 6.251 1.00 92.19 110 ILE A N 1
ATOM 828 C CA . ILE A 1 110 ? -4.438 9.168 7.359 1.00 92.19 110 ILE A CA 1
ATOM 829 C C . ILE A 1 110 ? -5.919 9.369 7.030 1.00 92.19 110 ILE A C 1
ATOM 831 O O . ILE A 1 110 ? -6.343 10.504 6.838 1.00 92.19 110 ILE A O 1
ATOM 835 N N . ILE A 1 111 ? -6.706 8.289 7.022 1.00 91.19 111 ILE A N 1
ATOM 836 C CA . ILE A 1 111 ? -8.159 8.368 6.782 1.00 91.19 111 ILE A CA 1
ATOM 837 C C . ILE A 1 111 ? -8.981 8.224 8.061 1.00 91.19 111 ILE A C 1
ATOM 839 O O . ILE A 1 111 ? -10.049 8.813 8.183 1.00 91.19 111 ILE A O 1
ATOM 843 N N . ILE A 1 112 ? -8.494 7.450 9.034 1.00 83.75 112 ILE A N 1
ATOM 844 C CA . ILE A 1 112 ? -9.154 7.275 10.328 1.00 83.75 112 ILE A CA 1
ATOM 845 C C . ILE A 1 112 ? -8.092 7.336 11.419 1.00 83.75 112 ILE A C 1
ATOM 847 O O . ILE A 1 112 ? -7.147 6.548 11.421 1.00 83.75 112 ILE A O 1
ATOM 851 N N . GLY A 1 113 ? -8.272 8.254 12.367 1.00 77.56 113 GLY A N 1
ATOM 852 C CA . GLY A 1 113 ? -7.506 8.312 13.610 1.00 77.56 113 GLY A CA 1
ATOM 853 C C . GLY A 1 113 ? -8.241 7.667 14.783 1.00 77.56 113 GLY A C 1
ATOM 854 O O . GLY A 1 113 ? -9.451 7.437 14.730 1.00 77.56 113 GLY A O 1
ATOM 855 N N . GLY A 1 114 ? -7.504 7.382 15.859 1.00 63.12 114 GLY A N 1
ATOM 856 C CA . GLY A 1 114 ? -8.084 6.885 17.106 1.00 63.12 114 GLY A CA 1
ATOM 857 C C . GLY A 1 114 ? -8.807 5.551 16.927 1.00 63.12 114 GLY A C 1
ATOM 858 O O . GLY A 1 114 ? -9.926 5.379 17.407 1.00 63.12 114 GLY A O 1
ATOM 859 N N . THR A 1 115 ? -8.190 4.590 16.236 1.00 60.28 115 THR A N 1
ATOM 860 C CA . THR A 1 115 ? -8.751 3.247 15.985 1.00 60.28 115 THR A CA 1
ATOM 861 C C . THR A 1 115 ? -8.905 2.396 17.252 1.00 60.28 115 THR A C 1
ATOM 863 O O . THR A 1 115 ? -9.210 1.213 17.163 1.00 60.28 115 THR A O 1
ATOM 866 N N . GLY A 1 116 ? -8.729 2.982 18.439 1.00 56.66 116 GLY A N 1
ATOM 867 C CA . GLY A 1 116 ? -8.706 2.264 19.703 1.00 56.66 116 GLY A CA 1
ATOM 868 C C . GLY A 1 116 ? -7.416 1.466 19.872 1.00 56.66 116 GLY A C 1
ATOM 869 O O . GLY A 1 116 ? -6.705 1.136 18.923 1.00 56.66 116 GLY A O 1
ATOM 870 N N . VAL A 1 117 ? -7.074 1.210 21.126 1.00 47.50 117 VAL A N 1
ATOM 871 C CA . VAL A 1 117 ? -5.874 0.485 21.526 1.00 47.50 117 VAL A CA 1
ATOM 872 C C . VAL A 1 117 ? -6.122 -1.022 21.368 1.00 47.50 117 VAL A C 1
ATOM 874 O O . VAL A 1 117 ? -7.028 -1.559 21.991 1.00 47.50 117 VAL A O 1
ATOM 877 N N . VAL A 1 118 ? -5.305 -1.711 20.558 1.00 51.47 118 VAL A N 1
ATOM 878 C CA . VAL A 1 118 ? -5.155 -3.185 20.572 1.00 51.47 118 VAL A CA 1
ATOM 879 C C . VAL A 1 118 ? -4.153 -3.598 21.664 1.00 51.47 118 VAL A C 1
ATOM 881 O O . VAL A 1 118 ? -3.244 -4.384 21.432 1.00 51.47 118 VAL A O 1
ATOM 884 N N . GLU A 1 119 ? -4.232 -2.994 22.844 1.00 42.31 119 GLU A N 1
ATOM 885 C CA . GLU A 1 119 ? -3.520 -3.493 24.024 1.00 42.31 119 GLU A CA 1
ATOM 886 C C . GLU A 1 119 ? -4.585 -4.092 24.919 1.00 42.31 119 GLU A C 1
ATOM 888 O O . GLU A 1 119 ? -5.496 -3.3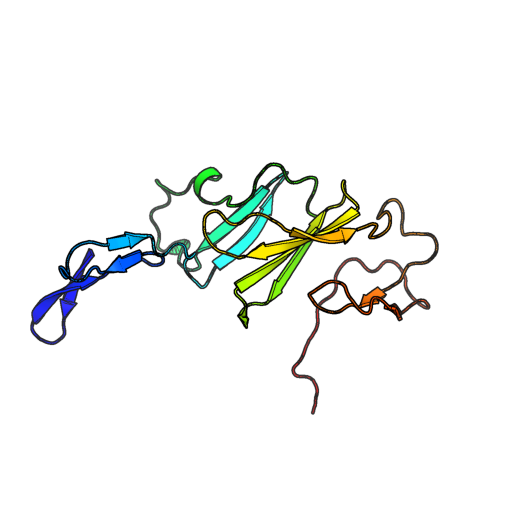99 25.361 1.00 42.31 119 GLU A O 1
ATOM 893 N N . ASP A 1 120 ? -4.481 -5.412 25.042 1.00 41.59 120 ASP A N 1
ATOM 894 C CA . ASP A 1 120 ? -5.383 -6.312 25.742 1.00 41.59 120 ASP A CA 1
ATOM 895 C C . ASP A 1 120 ? -6.844 -6.209 25.289 1.00 41.59 120 ASP A C 1
ATOM 897 O O . ASP A 1 120 ? -7.609 -5.417 25.828 1.00 41.59 120 ASP A O 1
ATOM 901 N N . ARG A 1 121 ? -7.200 -6.991 24.249 1.00 51.78 121 ARG A N 1
ATOM 902 C CA . ARG A 1 121 ? -8.579 -7.386 23.884 1.00 51.78 121 ARG A CA 1
ATOM 903 C C . ARG A 1 121 ? -9.617 -6.415 24.445 1.00 51.78 121 ARG A C 1
ATOM 905 O O . ARG A 1 121 ? -10.213 -6.724 25.474 1.00 51.78 121 ARG A O 1
ATOM 912 N N . GLY A 1 122 ? -9.729 -5.223 23.842 1.00 53.41 122 GLY A N 1
ATOM 913 C CA . GLY A 1 122 ? -10.452 -4.107 24.457 1.00 53.41 122 GLY A CA 1
ATOM 914 C C . GLY A 1 122 ? -11.729 -4.602 25.124 1.00 53.41 122 GLY A C 1
ATOM 915 O O . GLY A 1 122 ? -12.441 -5.383 24.502 1.00 53.41 122 GLY A O 1
ATOM 916 N N . ILE A 1 123 ? -11.978 -4.189 26.374 1.00 60.81 123 ILE A N 1
ATOM 917 C CA . ILE A 1 123 ? -12.987 -4.736 27.317 1.00 60.81 123 ILE A CA 1
ATOM 918 C C . ILE A 1 123 ? -14.367 -5.007 26.669 1.00 60.81 123 ILE A C 1
ATOM 920 O O . ILE A 1 123 ? -15.166 -5.778 27.192 1.00 60.81 123 ILE A O 1
ATOM 924 N N . ARG A 1 124 ? -14.645 -4.388 25.515 1.00 74.50 124 ARG A N 1
ATOM 925 C CA . ARG A 1 124 ? -15.712 -4.746 24.575 1.00 74.50 124 ARG A CA 1
ATOM 926 C C . ARG A 1 124 ? -15.158 -4.871 23.141 1.00 74.50 124 ARG A C 1
ATOM 928 O O . ARG A 1 124 ? -15.028 -3.829 22.478 1.00 74.50 124 ARG A O 1
ATOM 935 N N . PRO A 1 125 ? -14.802 -6.083 22.662 1.00 81.31 125 PRO A N 1
ATOM 936 C CA . PRO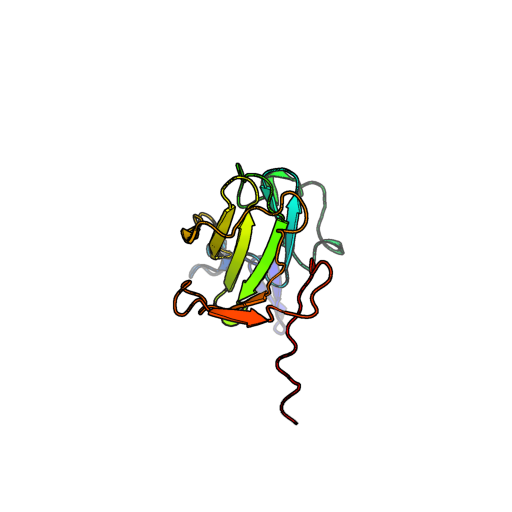 A 1 125 ? -14.404 -6.287 21.273 1.00 81.31 125 PRO A CA 1
ATOM 937 C C . PRO A 1 125 ? -15.549 -5.872 20.349 1.00 81.31 125 PRO A C 1
ATOM 939 O O . PRO A 1 125 ? -16.716 -6.052 20.674 1.00 81.31 125 PRO A O 1
ATOM 942 N N . ARG A 1 126 ? -15.221 -5.279 19.202 1.00 86.31 126 ARG A N 1
ATOM 943 C CA . ARG A 1 126 ? -16.211 -4.828 18.219 1.00 86.31 126 ARG A CA 1
ATOM 944 C C . ARG A 1 126 ? -15.644 -4.916 16.812 1.00 86.31 126 ARG A C 1
ATOM 946 O O . ARG A 1 126 ? -14.435 -4.781 16.627 1.00 86.31 126 ARG A O 1
ATOM 953 N N . ILE A 1 127 ? -16.521 -5.075 15.831 1.00 89.31 127 ILE A N 1
ATOM 954 C CA . ILE A 1 127 ? -16.209 -4.933 14.409 1.00 89.31 127 ILE A CA 1
ATOM 955 C C . ILE A 1 127 ? -16.922 -3.679 13.919 1.00 89.31 127 ILE A C 1
ATOM 957 O O . ILE A 1 127 ? -18.126 -3.521 14.120 1.00 89.31 127 ILE A O 1
ATOM 961 N N . GLU A 1 128 ? -16.182 -2.777 13.286 1.00 90.88 128 GLU A N 1
ATOM 962 C CA . GLU A 1 128 ? -16.703 -1.521 12.748 1.00 90.88 128 GLU A CA 1
ATOM 963 C C . GLU A 1 128 ? -16.523 -1.482 11.232 1.00 90.88 128 GLU A C 1
ATOM 965 O O . GLU A 1 128 ? -15.644 -2.144 10.679 1.00 90.88 128 GLU A O 1
ATOM 970 N N . ARG A 1 129 ? -17.352 -0.686 10.557 1.00 91.25 129 ARG A N 1
ATOM 971 C CA . ARG A 1 129 ? -17.243 -0.429 9.117 1.00 91.25 129 ARG A CA 1
ATOM 972 C C . ARG A 1 129 ? -17.306 1.063 8.831 1.00 91.25 129 ARG A C 1
ATOM 974 O O . ARG A 1 129 ? -17.970 1.798 9.561 1.00 91.25 129 ARG A O 1
ATOM 981 N N . SER A 1 130 ? -16.675 1.486 7.746 1.00 92.25 130 SER A N 1
ATOM 982 C CA . SER A 1 130 ? -16.723 2.847 7.206 1.00 92.25 130 SER A CA 1
ATOM 983 C C . SER A 1 130 ? -16.613 2.804 5.682 1.00 92.25 130 SER A C 1
ATOM 985 O O . SER A 1 130 ? -16.249 1.778 5.105 1.00 92.25 130 SER A O 1
ATOM 987 N N . SER A 1 131 ? -16.870 3.935 5.035 1.00 92.44 131 SER A N 1
ATOM 988 C CA . SER A 1 131 ? -16.456 4.182 3.653 1.00 92.44 131 SER A CA 1
ATOM 989 C C . SER A 1 131 ? -14.922 4.208 3.528 1.00 92.44 131 SER A C 1
ATOM 991 O O . SER A 1 131 ? -14.204 4.347 4.525 1.00 92.44 131 SER A O 1
ATOM 993 N N . LEU A 1 132 ? -14.404 4.095 2.297 1.00 90.62 132 LEU A N 1
ATOM 994 C CA . LEU A 1 132 ? -12.958 4.106 1.998 1.00 90.62 132 LEU A CA 1
ATOM 995 C C . LEU A 1 132 ? -12.258 5.443 2.307 1.00 90.62 132 LEU A C 1
ATOM 997 O O . LEU A 1 132 ? -11.030 5.495 2.376 1.00 90.62 132 LEU A O 1
ATOM 1001 N N . ASP A 1 133 ? -13.028 6.514 2.479 1.00 89.00 133 ASP A N 1
ATOM 1002 C CA . ASP A 1 133 ? -12.578 7.836 2.922 1.00 89.00 133 ASP A CA 1
ATOM 1003 C C . ASP A 1 133 ? -12.655 8.016 4.452 1.00 89.00 133 ASP A C 1
ATOM 1005 O O . ASP A 1 133 ? -12.328 9.079 4.966 1.00 89.00 133 ASP A O 1
ATOM 1009 N N . GLY A 1 134 ? -13.082 6.982 5.186 1.00 88.12 134 GLY A N 1
ATOM 1010 C CA . GLY A 1 134 ? -13.252 7.004 6.639 1.00 88.12 134 GLY A CA 1
ATOM 1011 C C . GLY A 1 134 ? -14.610 7.523 7.125 1.00 88.12 134 GLY A C 1
ATOM 1012 O O . GLY A 1 134 ? -14.890 7.459 8.324 1.00 88.12 134 GLY A O 1
ATOM 1013 N N . THR A 1 135 ? -15.484 7.996 6.231 1.00 89.56 135 THR A N 1
ATOM 1014 C CA . THR A 1 135 ? -16.812 8.508 6.600 1.00 89.56 135 THR A CA 1
ATOM 1015 C C . THR A 1 135 ? -17.793 7.384 6.947 1.00 89.56 135 THR A C 1
ATOM 1017 O O . THR A 1 135 ? -17.583 6.211 6.632 1.00 89.56 135 THR A O 1
ATOM 1020 N N . GLY A 1 136 ? -18.884 7.727 7.643 1.00 90.69 136 GLY A N 1
ATOM 1021 C CA . GLY A 1 136 ? -19.953 6.770 7.956 1.00 90.69 136 GLY A CA 1
ATOM 1022 C C . GLY A 1 136 ? -19.527 5.627 8.884 1.00 90.69 136 GLY A C 1
ATOM 1023 O O . GLY A 1 136 ? -20.098 4.533 8.812 1.00 90.69 136 GLY A O 1
ATOM 1024 N N . ARG A 1 137 ? -18.513 5.861 9.732 1.00 88.81 137 ARG A N 1
ATOM 1025 C CA . ARG A 1 137 ? -18.027 4.876 10.704 1.00 88.81 137 ARG A CA 1
ATOM 1026 C C . ARG A 1 137 ? -19.155 4.462 11.646 1.00 88.81 137 ARG A C 1
ATOM 1028 O O . ARG A 1 137 ? -19.760 5.303 12.306 1.00 88.81 137 ARG A O 1
ATOM 1035 N N . GLN A 1 138 ? -19.413 3.162 11.719 1.00 89.75 138 GLN A N 1
ATOM 1036 C CA . GLN A 1 138 ? -20.454 2.585 12.564 1.00 89.75 138 GLN A CA 1
ATOM 1037 C C . GLN A 1 138 ? -20.019 1.227 13.115 1.00 89.75 138 GLN A C 1
ATOM 1039 O O . GLN A 1 138 ? -19.257 0.497 12.474 1.00 89.75 138 GLN A O 1
ATOM 1044 N N . VAL A 1 139 ? -20.542 0.877 14.289 1.00 89.69 139 VAL A N 1
ATOM 1045 C CA . VAL A 1 139 ? -20.387 -0.464 14.856 1.00 89.69 139 VAL A CA 1
ATOM 1046 C C . VAL A 1 139 ? -21.268 -1.425 14.065 1.00 89.69 139 VAL A C 1
ATOM 1048 O O . VAL A 1 139 ? -22.458 -1.179 13.897 1.00 89.69 139 VAL A O 1
ATOM 1051 N N . PHE A 1 140 ? -20.663 -2.491 13.547 1.00 89.25 140 PHE A N 1
ATOM 1052 C CA . PHE A 1 140 ? -21.335 -3.522 12.761 1.00 89.25 140 PHE A CA 1
ATOM 1053 C C . PHE A 1 140 ? -21.639 -4.766 13.604 1.00 89.25 140 PHE A C 1
ATOM 1055 O O . PHE A 1 140 ? -22.736 -5.304 13.518 1.00 89.25 140 PHE A O 1
ATOM 1062 N N . VAL A 1 141 ? -20.696 -5.183 14.456 1.00 90.81 141 VAL A N 1
ATOM 1063 C CA . VAL A 1 141 ? -20.882 -6.264 15.439 1.00 90.81 141 VAL A CA 1
ATOM 1064 C C . VAL A 1 141 ? -20.306 -5.805 16.773 1.00 90.81 141 VAL A C 1
ATOM 1066 O O . VAL A 1 141 ? -19.181 -5.303 16.812 1.00 90.81 141 VAL A O 1
ATOM 1069 N N . LEU A 1 142 ? -21.073 -5.955 17.851 1.00 88.69 142 LEU A N 1
ATOM 1070 C CA . LEU A 1 142 ? -20.687 -5.534 19.203 1.00 88.69 142 LEU A CA 1
ATOM 1071 C C . LEU A 1 142 ? -20.675 -6.692 20.204 1.00 88.69 142 LEU A C 1
ATOM 1073 O O . LEU A 1 142 ? -19.843 -6.704 21.106 1.00 88.69 142 LEU A O 1
ATOM 1077 N N . ASP A 1 143 ? -21.583 -7.644 20.030 1.00 88.06 143 ASP A N 1
ATOM 1078 C CA . ASP A 1 143 ? -21.814 -8.738 20.967 1.00 88.06 143 ASP A CA 1
ATOM 1079 C C . ASP A 1 143 ? -21.330 -10.073 20.385 1.00 88.06 143 ASP A C 1
ATOM 1081 O O . ASP A 1 143 ? -21.042 -10.178 19.190 1.00 88.06 143 ASP A O 1
ATOM 1085 N N . ASP A 1 144 ? -21.195 -11.079 21.252 1.00 87.75 144 ASP A N 1
ATOM 1086 C CA . ASP A 1 144 ? -20.753 -12.442 20.914 1.00 87.75 144 ASP A CA 1
ATOM 1087 C C . ASP A 1 144 ? -19.388 -12.522 20.202 1.00 87.75 144 ASP A C 1
ATOM 1089 O O . ASP A 1 144 ? -19.076 -13.462 19.468 1.00 87.75 144 ASP A O 1
ATOM 1093 N N . LEU A 1 145 ? -18.526 -11.537 20.462 1.00 86.50 145 LEU A N 1
ATOM 1094 C CA . LEU A 1 145 ? -17.158 -11.497 19.962 1.00 86.50 145 LEU A CA 1
ATOM 1095 C C . LEU A 1 145 ? -16.176 -11.999 21.023 1.00 86.50 145 LEU A C 1
ATOM 1097 O O . LEU A 1 145 ? -16.097 -11.468 22.127 1.00 86.50 145 LEU A O 1
ATOM 1101 N N . GLY A 1 146 ? -15.367 -12.992 20.652 1.00 85.56 146 GLY A N 1
ATOM 1102 C CA . GLY A 1 146 ? -14.232 -13.435 21.460 1.00 85.56 146 GLY A CA 1
ATOM 1103 C C . GLY A 1 146 ? -13.045 -12.479 21.328 1.00 85.56 146 GLY A C 1
ATOM 1104 O O . GLY A 1 146 ? -12.838 -11.568 22.124 1.00 85.56 146 GLY A O 1
ATOM 1105 N N . SER A 1 147 ? -12.201 -12.700 20.322 1.00 83.56 147 SER A N 1
ATOM 1106 C CA . SER A 1 147 ? -11.033 -11.851 20.047 1.00 83.56 147 SER A CA 1
ATOM 1107 C C . SER A 1 147 ? -10.763 -11.824 18.547 1.00 83.56 147 SER A C 1
ATOM 1109 O O . SER A 1 147 ? -9.909 -12.572 18.072 1.00 83.56 147 SER A O 1
ATOM 1111 N N . PRO A 1 148 ? -11.531 -11.035 17.778 1.00 84.62 148 PRO A N 1
ATOM 1112 C CA . PRO A 1 148 ? -11.335 -10.948 16.339 1.00 84.62 148 PRO A CA 1
ATOM 1113 C C . PRO A 1 148 ? -9.957 -10.342 16.032 1.00 84.62 148 PRO A C 1
ATOM 1115 O O . PRO A 1 148 ? -9.588 -9.313 16.593 1.00 84.62 148 PRO A O 1
ATOM 1118 N N . ILE A 1 149 ? -9.197 -10.995 15.148 1.00 84.19 149 ILE A N 1
ATOM 1119 C CA . ILE A 1 149 ? -7.854 -10.555 14.715 1.00 84.19 149 ILE A CA 1
ATOM 1120 C C . ILE A 1 149 ? -7.804 -10.414 13.192 1.00 84.19 149 ILE A C 1
ATOM 1122 O O . ILE A 1 149 ? -7.289 -9.427 12.674 1.00 84.19 149 ILE A O 1
ATOM 1126 N N . HIS A 1 150 ? -8.361 -11.391 12.474 1.00 87.75 150 HIS A N 1
ATOM 1127 C CA . HIS A 1 150 ? -8.376 -11.423 11.016 1.00 87.75 150 HIS A CA 1
ATOM 1128 C C . HIS A 1 150 ? -9.800 -11.276 10.491 1.00 87.75 150 HIS A C 1
ATOM 1130 O O . HIS A 1 150 ? -10.736 -11.844 11.052 1.00 87.75 150 HIS A O 1
ATOM 1136 N N . LEU A 1 151 ? -9.939 -10.534 9.396 1.00 89.44 151 LEU A N 1
ATOM 1137 C CA . LEU A 1 151 ? -11.195 -10.350 8.686 1.00 89.44 151 LEU A CA 1
ATOM 1138 C C . LEU A 1 151 ? -10.931 -10.454 7.184 1.00 89.44 151 LEU A C 1
ATOM 1140 O O . LEU A 1 151 ? -10.007 -9.828 6.665 1.00 89.44 151 LEU A O 1
ATOM 1144 N N . SER A 1 152 ? -11.760 -11.226 6.495 1.00 90.50 152 SER A N 1
ATOM 1145 C CA . SER A 1 152 ? -11.849 -11.248 5.039 1.00 90.50 152 SER A CA 1
ATOM 1146 C C . SER A 1 152 ? -13.300 -11.004 4.631 1.00 90.50 152 SER A C 1
ATOM 1148 O O . SER A 1 152 ? -14.226 -11.292 5.388 1.00 90.50 152 SER A O 1
ATOM 1150 N N . ILE A 1 153 ? -13.492 -10.425 3.448 1.00 88.88 153 ILE A N 1
ATOM 1151 C CA . ILE A 1 153 ? -14.812 -10.150 2.877 1.00 88.88 153 ILE A CA 1
ATOM 1152 C C . ILE A 1 153 ? -14.904 -10.911 1.559 1.00 88.88 153 ILE A C 1
ATOM 1154 O O . ILE A 1 153 ? -14.039 -10.750 0.697 1.00 88.88 153 ILE A O 1
ATOM 1158 N N . ASP A 1 154 ? -15.952 -11.715 1.410 1.00 89.44 154 ASP A N 1
ATOM 1159 C CA . ASP A 1 154 ? -16.313 -12.355 0.149 1.00 89.44 154 ASP A CA 1
ATOM 1160 C C . ASP A 1 154 ? -17.493 -11.606 -0.481 1.00 89.44 154 ASP A C 1
ATOM 1162 O O . ASP A 1 154 ? -18.613 -11.648 0.023 1.00 89.44 154 ASP A O 1
ATOM 1166 N N . TYR A 1 155 ? -17.229 -10.903 -1.582 1.00 81.12 155 TYR A N 1
ATOM 1167 C CA . TYR A 1 155 ? -18.234 -10.111 -2.295 1.00 81.12 155 TYR A CA 1
ATOM 1168 C C . TYR A 1 155 ? -19.111 -10.945 -3.241 1.00 81.12 155 TYR A C 1
ATOM 1170 O O . TYR A 1 155 ? -20.063 -10.409 -3.800 1.00 81.12 155 TYR A O 1
ATOM 1178 N N . LEU A 1 156 ? -18.783 -12.219 -3.482 1.00 81.25 156 LEU A N 1
ATOM 1179 C CA . LEU A 1 156 ? -19.426 -13.040 -4.515 1.00 81.25 156 LEU A CA 1
ATOM 1180 C C . LEU A 1 156 ? -20.605 -13.873 -3.993 1.00 81.25 156 LEU A C 1
ATOM 1182 O O . LEU A 1 156 ? -21.159 -14.681 -4.738 1.00 81.25 156 LEU A O 1
ATOM 1186 N N . THR A 1 157 ? -20.999 -13.690 -2.734 1.00 60.31 157 THR A N 1
ATOM 1187 C CA . THR A 1 157 ? -22.040 -14.497 -2.081 1.00 60.31 157 THR A CA 1
ATOM 1188 C C . THR A 1 157 ? -23.472 -13.989 -2.279 1.00 60.31 157 THR A C 1
ATOM 1190 O O . THR A 1 157 ? -24.388 -14.559 -1.695 1.00 60.31 157 THR A O 1
ATOM 1193 N N . ASP A 1 158 ? -23.701 -13.004 -3.152 1.00 52.34 158 ASP A N 1
ATOM 1194 C CA . ASP A 1 158 ? -25.051 -12.554 -3.532 1.00 52.34 158 ASP A CA 1
ATOM 1195 C C . ASP A 1 158 ? -25.671 -13.498 -4.589 1.00 52.34 158 ASP A C 1
ATOM 1197 O O . ASP A 1 158 ? -25.773 -13.170 -5.774 1.00 52.34 158 ASP A O 1
ATOM 1201 N N . ARG A 1 159 ? -25.993 -14.730 -4.171 1.00 47.91 159 ARG A N 1
ATOM 1202 C CA . ARG A 1 159 ? -26.722 -15.731 -4.971 1.00 47.91 159 ARG A CA 1
ATOM 1203 C C . ARG A 1 159 ? -28.182 -15.838 -4.564 1.00 47.91 159 ARG A C 1
ATOM 1205 O O . ARG A 1 159 ? -28.437 -15.956 -3.347 1.00 47.91 159 ARG A O 1
#

Foldseek 3Di:
DWDQDPVRDIFDDDDFQWDQDPVRHDTDGPQADGPPKDWDDDDFFIFIDHPCVVVDDCPPPDRVVGTQDGRAAAWQDWDDDVVQQKIWTAGQVQRFIWIWHRGHPIDIDTQDGCVDHPPPQPPWDFDWDAPPSNHPIDTPGTPPDDRDRDDDDDPPPPD

pLDDT: mean 85.94, std 11.17, range [41.59, 96.5]